Protein AF-A0A2G8KD54-F1 (afdb_monomer)

pLDDT: mean 79.29, std 15.18, range [43.94, 97.25]

Nearest PDB structures (foldseek):
  1puf-assembly1_A  TM=8.111E-01  e=2.990E-02  Mus musculus
  2da1-assembly1_A  TM=7.902E-01  e=7.780E-02  Homo sapiens
  5wc9-assembly2_E  TM=6.324E-01  e=2.990E-02  Homo sapiens
  6m3d-assembly1_C  TM=4.463E-01  e=1.003E-02  Drosophila melanogaster
  5wc9-assembly1_A  TM=4.933E-01  e=2.793E-02  Homo sapiens

Foldseek 3Di:
DDDDDDDDVVVVVVVVVVVVVVVCVVPPPDDDDPVRVVVVVVVVVVVCCVVVVPPDPDDPDDDDADPQLVVLLVVVVVVPVDDDPVRLVVSCVVRVHPSVVNDRDDD

Secondary structure (DSSP, 8-state):
--------HHHHHHHHHHHHHHHHTTSTT----HHHHHHHHHHHHHHHHHHH--SS-PPPPPPPPPHHHHHHHHHHHTT-SS--HHHHHHHHHHHT--GGG--PPP-

Solvent-accessible surface area (backbone atoms only — not comparable to full-atom values): 6847 Å² total; per-residue (Å²): 142,81,84,79,84,71,85,53,67,67,59,55,50,48,54,52,50,52,51,50,59,63,47,43,79,79,40,84,80,79,73,79,50,73,67,56,52,56,48,49,53,56,47,49,53,51,52,49,42,70,75,61,70,72,81,65,85,73,77,78,77,84,84,81,78,53,75,70,42,47,53,56,51,51,60,43,41,77,75,42,79,76,70,52,72,70,57,35,47,53,48,16,64,78,54,75,44,62,45,91,73,69,67,77,78,80,130

Radius of gyration: 27.65 Å; Cα contacts (8 Å, |Δi|>4): 31; chains: 1; bounding box: 62×51×53 Å

InterPro domains:
  IPR001356 Homeodomain [PF00046] (59-104)
  IPR001356 Home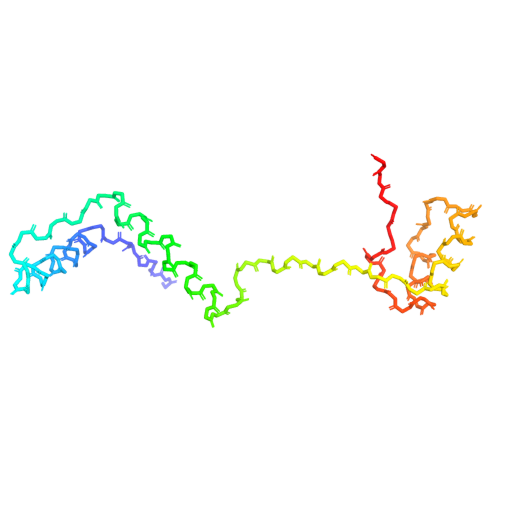odomain [PS50071] (56-104)
  IPR001356 Homeodomain [SM00389] (58-107)
  IPR001356 Homeodomain [cd00086] (59-104)
  IPR009057 Homedomain-like superfamily [SSF46689] (53-104)
  IPR052488 Diencephalon/mesencephalon homeobox [PTHR46639] (1-104)

Sequence (107 aa):
MHHLGGYNPAALSAVYSMHQSGLHHLHPGYRPSTHALSLAERLADIILEARYGAHRKQRRSRTAFTNHQLAALEKTFAKTHYPDVVMRERLAMCTNLPEARIQVSSP

Structure (mmCIF, N/CA/C/O backbone):
data_AF-A0A2G8KD54-F1
#
_entry.id   AF-A0A2G8KD54-F1
#
loop_
_atom_site.group_PDB
_atom_site.id
_atom_site.type_symbol
_atom_site.label_atom_id
_atom_site.label_alt_id
_atom_site.label_comp_id
_atom_site.label_asym_id
_atom_site.label_entity_id
_atom_site.label_seq_id
_atom_site.pdbx_PDB_ins_code
_atom_site.Cartn_x
_atom_site.Cartn_y
_atom_site.Cartn_z
_atom_site.occupancy
_atom_site.B_iso_or_equiv
_atom_site.auth_seq_id
_atom_site.auth_comp_id
_atom_site.auth_asym_id
_atom_site.auth_atom_id
_atom_site.pdbx_PDB_model_num
ATOM 1 N N . MET A 1 1 ? -24.101 -40.848 14.909 1.00 48.00 1 MET A N 1
ATOM 2 C CA . MET A 1 1 ? -23.324 -39.753 15.533 1.00 48.00 1 MET A CA 1
ATOM 3 C C . MET A 1 1 ? -23.088 -38.734 14.421 1.00 48.00 1 MET A C 1
ATOM 5 O O . MET A 1 1 ? -22.342 -39.064 13.521 1.00 48.00 1 MET A O 1
ATOM 9 N N . HIS A 1 2 ? -23.819 -37.631 14.238 1.00 43.94 2 HIS A N 1
ATOM 10 C CA . HIS A 1 2 ? -24.224 -36.565 15.158 1.00 43.94 2 HIS A CA 1
ATOM 11 C C . HIS A 1 2 ? -25.630 -36.035 14.802 1.00 43.94 2 HIS A C 1
ATOM 13 O O . HIS A 1 2 ? -25.933 -35.821 13.632 1.00 43.94 2 HIS A O 1
ATOM 19 N N . HIS A 1 3 ? -26.481 -35.820 15.807 1.00 45.59 3 HIS A N 1
ATOM 20 C CA . HIS A 1 3 ? -27.767 -35.132 15.664 1.00 45.59 3 HIS A CA 1
ATOM 21 C C . HIS A 1 3 ? -27.515 -33.620 15.727 1.00 45.59 3 HIS A C 1
ATOM 23 O O . HIS A 1 3 ? -27.074 -33.113 16.758 1.00 45.59 3 HIS A O 1
ATOM 29 N N . LEU A 1 4 ? -27.764 -32.904 14.630 1.00 51.84 4 LEU A N 1
ATOM 30 C CA . LEU A 1 4 ? -27.793 -31.444 14.631 1.00 51.84 4 LEU A CA 1
ATOM 31 C C . LEU A 1 4 ? -29.073 -31.011 15.349 1.00 51.84 4 LEU A C 1
ATOM 33 O O . LEU A 1 4 ? -30.174 -31.320 14.896 1.00 51.84 4 LEU A O 1
ATOM 37 N N . GLY A 1 5 ? -28.909 -30.357 16.500 1.00 49.56 5 GLY A N 1
ATOM 38 C CA . GLY A 1 5 ? -30.003 -29.840 17.315 1.00 49.56 5 GLY A CA 1
ATOM 39 C C . GLY A 1 5 ? -30.864 -28.882 16.501 1.00 49.56 5 GLY A C 1
ATOM 40 O O . GLY A 1 5 ? -30.467 -27.750 16.234 1.00 49.56 5 GLY A O 1
ATOM 41 N N . GLY A 1 6 ? -32.033 -29.365 16.084 1.00 57.00 6 GLY A N 1
ATOM 42 C CA . GLY A 1 6 ? -33.036 -28.565 15.404 1.00 57.00 6 GLY A CA 1
ATOM 43 C C . GLY A 1 6 ? -33.527 -27.461 16.330 1.00 57.00 6 GLY A C 1
ATOM 44 O O . GLY A 1 6 ? -33.954 -27.724 17.455 1.00 57.00 6 GLY A O 1
ATOM 45 N N . TYR A 1 7 ? -33.469 -26.222 15.850 1.00 59.56 7 TYR A N 1
ATOM 46 C CA . TYR A 1 7 ? -34.147 -25.101 16.484 1.00 59.56 7 TYR A CA 1
ATOM 47 C C . TYR A 1 7 ? -35.635 -25.445 16.593 1.00 59.56 7 TYR A C 1
ATOM 49 O O . TYR A 1 7 ? -36.319 -25.569 15.579 1.00 59.56 7 TYR A O 1
ATOM 57 N N . ASN A 1 8 ? -36.127 -25.638 17.816 1.00 69.81 8 ASN A N 1
ATOM 58 C CA . ASN A 1 8 ? -37.544 -25.851 18.067 1.00 69.81 8 ASN A CA 1
ATOM 59 C C . ASN A 1 8 ? -38.214 -24.472 18.224 1.00 69.81 8 ASN A C 1
ATOM 61 O O . ASN A 1 8 ? -38.028 -23.826 19.261 1.00 69.81 8 ASN A O 1
ATOM 65 N N . PRO A 1 9 ? -38.990 -23.992 17.236 1.00 59.53 9 PRO A N 1
ATOM 66 C CA . PRO A 1 9 ? -39.643 -22.685 17.315 1.00 59.53 9 PRO A CA 1
ATOM 67 C C . PRO A 1 9 ? -40.651 -22.606 18.470 1.00 59.53 9 PRO A C 1
ATOM 69 O O . PRO A 1 9 ? -40.874 -21.525 19.012 1.00 59.53 9 PRO A O 1
ATOM 72 N N . ALA A 1 10 ? -41.202 -23.742 18.916 1.00 66.12 10 ALA A N 1
ATOM 73 C CA . ALA A 1 10 ? -42.068 -23.791 20.090 1.00 66.12 10 ALA A CA 1
ATOM 74 C C . ALA A 1 10 ? -41.286 -23.535 21.388 1.00 66.12 10 ALA A C 1
ATOM 76 O O . ALA A 1 10 ? -41.798 -22.874 22.286 1.00 66.12 10 ALA A O 1
ATOM 77 N N . ALA A 1 11 ? -40.029 -23.985 21.472 1.00 67.12 11 ALA A N 1
ATOM 78 C CA . ALA A 1 11 ? -39.171 -23.703 22.622 1.00 67.12 11 ALA A CA 1
ATOM 79 C C . ALA A 1 11 ? -38.802 -22.213 22.692 1.00 67.12 11 ALA A C 1
ATOM 81 O O . ALA A 1 11 ? -38.865 -21.626 23.769 1.00 67.12 11 ALA A O 1
ATOM 82 N N . LEU A 1 12 ? -38.506 -21.584 21.545 1.00 64.69 12 LEU A N 1
ATOM 83 C CA . LEU A 1 12 ? -38.312 -20.131 21.446 1.00 64.69 12 LEU A CA 1
ATOM 84 C C . LEU A 1 12 ? -39.569 -19.345 21.843 1.00 64.69 12 LEU A C 1
ATOM 86 O O . LEU A 1 12 ? -39.488 -18.369 22.586 1.00 64.69 12 LEU A O 1
ATOM 90 N N . SER A 1 13 ? -40.738 -19.783 21.372 1.00 70.50 13 SER A N 1
ATOM 91 C CA . SER A 1 13 ? -42.016 -19.173 21.741 1.00 70.50 13 SER A CA 1
ATOM 92 C C . SER A 1 13 ? -42.289 -19.308 23.240 1.00 70.50 13 SER A C 1
ATOM 94 O O . SER A 1 13 ? -42.717 -18.342 23.866 1.00 70.50 13 SER A O 1
ATOM 96 N N . ALA A 1 14 ? -41.958 -20.455 23.840 1.00 72.69 14 ALA A N 1
ATOM 97 C CA . ALA A 1 14 ? -42.125 -20.692 25.268 1.00 72.69 14 ALA A CA 1
ATOM 98 C C . ALA A 1 14 ? -41.204 -19.806 26.121 1.00 72.69 14 ALA A C 1
ATOM 100 O O . ALA A 1 14 ? -41.679 -19.190 27.073 1.00 72.69 14 ALA A O 1
ATOM 101 N N . VAL A 1 15 ? -39.917 -19.668 25.769 1.00 72.06 15 VAL A N 1
ATOM 102 C CA . VAL A 1 15 ? -39.009 -18.752 26.491 1.00 72.06 15 VAL A CA 1
ATOM 103 C C . VAL A 1 15 ? -39.408 -17.290 26.297 1.00 72.06 15 VAL A C 1
ATOM 105 O O . VAL A 1 15 ? -39.328 -16.511 27.243 1.00 72.06 15 VAL A O 1
ATOM 108 N N . TYR A 1 16 ? -39.920 -16.923 25.120 1.00 72.50 16 TYR A N 1
ATOM 109 C CA . TYR A 1 16 ? -40.442 -15.585 24.852 1.00 72.50 16 TYR A CA 1
ATOM 110 C C . TYR A 1 16 ? -41.719 -15.296 25.658 1.00 72.50 16 TYR A C 1
ATOM 112 O O . TYR A 1 16 ? -41.870 -14.201 26.194 1.00 72.50 16 TYR A O 1
ATOM 120 N N . SER A 1 17 ? -42.622 -16.270 25.811 1.00 73.56 17 SER A N 1
ATOM 121 C CA . SER A 1 17 ? -43.809 -16.158 26.674 1.00 73.56 17 SER A CA 1
ATOM 122 C C . SER A 1 17 ? -43.456 -16.117 28.161 1.00 73.56 17 SER A C 1
ATOM 124 O O . SER A 1 17 ? -44.016 -15.298 28.887 1.00 73.56 17 SER A O 1
ATOM 126 N N . MET A 1 18 ? -42.498 -16.932 28.616 1.00 70.88 18 MET A N 1
ATOM 127 C CA . MET A 1 18 ? -42.014 -16.914 30.003 1.00 70.88 18 MET A CA 1
ATOM 128 C C . MET A 1 18 ? -41.328 -15.585 30.343 1.00 70.88 18 MET A C 1
ATOM 130 O O . MET A 1 18 ? -41.586 -14.999 31.396 1.00 70.88 18 MET A O 1
ATOM 134 N N . HIS A 1 19 ? -40.505 -15.066 29.429 1.00 68.06 19 HIS A N 1
ATOM 135 C CA . HIS A 1 19 ? -39.867 -13.762 29.584 1.00 68.06 19 HIS A CA 1
ATOM 136 C C . HIS A 1 19 ? -40.901 -12.626 29.619 1.00 68.06 19 HIS A C 1
ATOM 138 O O . HIS A 1 19 ? -40.820 -11.757 30.484 1.00 68.06 19 HIS A O 1
ATOM 144 N N . GLN A 1 20 ? -41.929 -12.676 28.760 1.00 60.53 20 GLN A N 1
ATOM 145 C CA . GLN A 1 20 ? -43.052 -11.734 28.806 1.00 60.53 20 GLN A CA 1
ATOM 146 C C . GLN A 1 20 ? -43.778 -11.776 30.159 1.00 60.53 20 GLN A C 1
ATOM 148 O O . GLN A 1 20 ? -43.973 -10.726 30.768 1.00 60.53 20 GLN A O 1
ATOM 153 N N . SER A 1 21 ? -44.112 -12.961 30.687 1.00 62.22 21 SER A N 1
ATOM 154 C CA . SER A 1 21 ? -44.740 -13.072 32.015 1.00 62.22 21 SER A CA 1
ATOM 155 C C . SER A 1 21 ? -43.857 -12.529 33.147 1.00 62.22 21 SER A C 1
ATOM 157 O O . SER A 1 21 ? -44.377 -11.949 34.099 1.00 62.22 21 SER A O 1
ATOM 159 N N . GLY A 1 22 ? -42.532 -12.644 33.003 1.00 66.38 22 GLY A N 1
ATOM 160 C CA . GLY A 1 22 ? -41.540 -12.109 33.936 1.00 66.38 22 GLY A CA 1
ATOM 161 C C . GLY A 1 22 ? -41.445 -10.575 33.955 1.00 66.38 22 GLY A C 1
ATOM 162 O O . GLY A 1 22 ? -41.107 -9.963 34.960 1.00 66.38 22 GLY A O 1
ATOM 163 N N . LEU A 1 23 ? -41.753 -9.899 32.848 1.00 59.16 23 LEU A N 1
ATOM 164 C CA . LEU A 1 23 ? -41.725 -8.429 32.818 1.00 59.16 23 LEU A CA 1
ATOM 165 C C . LEU A 1 23 ? -43.077 -7.808 33.187 1.00 59.16 23 LEU A C 1
ATOM 167 O O . LEU A 1 23 ? -43.122 -6.711 33.746 1.00 59.16 23 LEU A O 1
ATOM 171 N N . HIS A 1 24 ? -44.174 -8.539 32.967 1.00 57.34 24 HIS A N 1
ATOM 172 C CA . HIS A 1 24 ? -45.523 -8.123 33.360 1.00 57.34 24 HIS A CA 1
ATOM 173 C C . HIS A 1 24 ? -45.689 -7.933 34.876 1.00 57.34 24 HIS A C 1
ATOM 175 O O . HIS A 1 24 ? -46.450 -7.061 35.291 1.00 57.34 24 HIS A O 1
ATOM 181 N N . HIS A 1 25 ? -44.984 -8.709 35.708 1.00 63.72 25 HIS A N 1
ATOM 182 C CA . HIS A 1 25 ? -45.093 -8.597 37.167 1.00 63.72 25 HIS A CA 1
ATOM 183 C C . HIS A 1 25 ? -44.311 -7.414 37.764 1.00 63.72 25 HIS A C 1
ATOM 185 O O . HIS A 1 25 ? -44.556 -7.040 38.907 1.00 63.72 25 HIS A O 1
ATOM 191 N N . LEU A 1 26 ? -43.374 -6.822 37.013 1.00 61.12 26 LEU A N 1
ATOM 192 C CA . LEU A 1 26 ? -42.609 -5.638 37.431 1.00 61.12 26 LEU A CA 1
ATOM 193 C C . LEU A 1 26 ? -43.188 -4.335 36.858 1.00 61.12 26 LEU A C 1
ATOM 195 O O . LEU A 1 26 ? -43.050 -3.295 37.491 1.00 61.12 26 LEU A O 1
ATOM 199 N N . HIS A 1 27 ? -43.872 -4.387 35.708 1.00 61.31 27 HIS A N 1
ATOM 200 C CA . HIS A 1 27 ? -44.591 -3.250 35.127 1.00 61.31 27 HIS A CA 1
ATOM 201 C C . HIS A 1 27 ? -45.863 -3.715 34.385 1.00 61.31 27 HIS A C 1
ATOM 203 O O . HIS A 1 27 ? -45.775 -4.189 33.245 1.00 61.31 27 HIS A O 1
ATOM 209 N N . PRO A 1 28 ? -47.063 -3.561 34.980 1.00 53.03 28 PRO A N 1
ATOM 210 C CA . PRO A 1 28 ? -48.305 -3.942 34.322 1.00 53.03 28 PRO A CA 1
ATOM 211 C C . PRO A 1 28 ? -48.557 -3.031 33.110 1.00 53.03 28 PRO A C 1
ATOM 213 O O . PRO A 1 28 ? -48.780 -1.833 33.257 1.00 53.03 28 PRO A O 1
ATOM 216 N N . GLY A 1 29 ? -48.505 -3.601 31.901 1.00 63.94 29 GLY A N 1
ATOM 217 C CA . GLY A 1 29 ? -48.859 -2.917 30.648 1.00 63.94 29 GLY A CA 1
ATOM 218 C C . GLY A 1 29 ? -47.696 -2.535 29.729 1.00 63.94 29 GLY A C 1
ATOM 219 O O . GLY A 1 29 ? -47.933 -1.968 28.662 1.00 63.94 29 GLY A O 1
ATOM 220 N N . TYR A 1 30 ? -46.449 -2.864 30.075 1.00 65.00 30 TYR A N 1
ATOM 221 C CA . TYR A 1 30 ? -45.324 -2.600 29.179 1.00 65.00 30 TYR A CA 1
ATOM 222 C C . TYR A 1 30 ? -45.272 -3.622 28.028 1.00 65.00 30 TYR A C 1
ATOM 224 O O . TYR A 1 30 ? -44.714 -4.709 28.165 1.00 65.00 30 TYR A O 1
ATOM 232 N N . ARG A 1 31 ? -45.841 -3.265 26.867 1.00 68.88 31 ARG A N 1
ATOM 233 C CA . ARG A 1 31 ? -45.568 -3.933 25.581 1.00 68.88 31 ARG A CA 1
ATOM 234 C C . ARG A 1 31 ? -44.657 -3.046 24.734 1.00 68.88 31 ARG A C 1
ATOM 236 O O . ARG A 1 31 ? -45.138 -2.061 24.170 1.00 68.88 31 ARG A O 1
ATOM 243 N N . PRO A 1 32 ? -43.363 -3.371 24.610 1.00 69.19 32 PRO A N 1
ATOM 244 C CA . PRO A 1 32 ? -42.489 -2.633 23.716 1.00 69.19 32 PRO A CA 1
ATOM 245 C C . PRO A 1 32 ? -42.946 -2.827 22.265 1.00 69.19 32 PRO A C 1
ATOM 247 O O . PRO A 1 32 ? -43.296 -3.929 21.840 1.00 69.19 32 PRO A O 1
ATOM 250 N N . SER A 1 33 ? -42.956 -1.733 21.503 1.00 80.06 33 SER A N 1
ATOM 251 C CA . SER A 1 33 ? -43.218 -1.768 20.061 1.00 80.06 33 SER A CA 1
ATOM 252 C C . SER A 1 33 ? -42.182 -2.644 19.348 1.00 80.06 33 SER A C 1
ATOM 254 O O . SER A 1 33 ? -41.020 -2.700 19.754 1.00 80.06 33 SER A O 1
ATOM 256 N N . THR A 1 34 ? -42.570 -3.276 18.240 1.00 82.00 34 THR A N 1
ATOM 257 C CA . THR A 1 34 ? -41.661 -4.048 17.373 1.00 82.00 34 THR A CA 1
ATOM 258 C C . THR A 1 34 ? -40.458 -3.219 16.922 1.00 82.00 34 THR A C 1
ATOM 260 O O . THR A 1 34 ? -39.334 -3.713 16.888 1.00 82.00 34 THR A O 1
ATOM 263 N N . HIS A 1 35 ? -40.672 -1.927 16.666 1.00 84.94 35 HIS A N 1
ATOM 264 C CA . HIS A 1 35 ? -39.603 -0.986 16.344 1.00 84.94 35 HIS A CA 1
ATOM 265 C C . HIS A 1 35 ? -38.638 -0.779 17.523 1.00 84.94 35 HIS A C 1
ATOM 267 O O . HIS A 1 35 ? -37.432 -0.668 17.324 1.00 84.94 35 HIS A O 1
ATOM 273 N N . ALA A 1 36 ? -39.150 -0.740 18.759 1.00 82.94 36 ALA A N 1
ATOM 274 C CA . ALA A 1 36 ? -38.320 -0.589 19.954 1.00 82.94 36 ALA A CA 1
ATOM 275 C C . ALA A 1 36 ? -37.439 -1.826 20.189 1.00 82.94 36 ALA A C 1
ATOM 277 O O . ALA A 1 36 ? -36.275 -1.677 20.548 1.00 82.94 36 ALA A O 1
ATOM 278 N N . LEU A 1 37 ? -37.962 -3.027 19.917 1.00 82.88 37 LEU A N 1
ATOM 279 C CA . LEU A 1 37 ? -37.190 -4.272 19.982 1.00 82.88 37 LEU A CA 1
ATOM 280 C C . LEU A 1 37 ? -36.095 -4.319 18.906 1.00 82.88 37 LEU A C 1
ATOM 282 O O . LEU A 1 37 ? -34.940 -4.562 19.234 1.00 82.88 37 LEU A O 1
ATOM 286 N N . SER A 1 38 ? -36.422 -3.981 17.655 1.00 84.75 38 SER A N 1
ATOM 287 C CA . SER A 1 38 ? -35.434 -3.933 16.564 1.00 84.75 38 SER A CA 1
ATOM 288 C C . SER A 1 38 ? -34.329 -2.896 16.814 1.00 84.75 38 SER A C 1
ATOM 290 O O . SER A 1 38 ? -33.153 -3.134 16.533 1.00 84.75 38 SER A O 1
ATOM 292 N N . LEU A 1 39 ? -34.678 -1.741 17.391 1.00 90.06 39 LEU A N 1
ATOM 293 C CA . LEU A 1 39 ? -33.692 -0.744 17.800 1.00 90.06 39 LEU A CA 1
ATOM 294 C C . LEU A 1 39 ? -32.810 -1.262 18.944 1.00 90.06 39 LEU A C 1
ATOM 296 O O . LEU A 1 39 ? -31.602 -1.046 18.913 1.00 90.06 39 LEU A O 1
ATOM 300 N N . ALA A 1 40 ? -33.392 -1.949 19.930 1.00 88.00 40 ALA A N 1
ATOM 301 C CA . ALA A 1 40 ? -32.647 -2.534 21.041 1.00 88.00 40 ALA A CA 1
ATOM 302 C C . ALA A 1 40 ? -31.648 -3.600 20.566 1.00 88.00 40 ALA A C 1
ATOM 304 O O . ALA A 1 40 ? -30.507 -3.588 21.020 1.00 88.00 40 ALA A O 1
ATOM 305 N N . GLU A 1 41 ? -32.030 -4.450 19.608 1.00 85.06 41 GLU A N 1
ATOM 306 C CA . GLU A 1 41 ? -31.123 -5.404 18.951 1.00 85.06 41 GLU A CA 1
ATOM 307 C C . GLU A 1 41 ? -29.945 -4.676 18.290 1.00 85.06 41 GLU A C 1
ATOM 309 O O . GLU A 1 41 ? -28.783 -4.978 18.559 1.00 85.06 41 GLU A O 1
ATOM 314 N N . ARG A 1 42 ? -30.229 -3.626 17.511 1.00 88.38 42 ARG A N 1
ATOM 315 C CA . ARG A 1 42 ? -29.187 -2.850 16.826 1.00 88.38 42 ARG A CA 1
ATOM 316 C C . ARG A 1 42 ? -28.265 -2.098 17.791 1.00 88.38 42 ARG A C 1
ATOM 318 O O . ARG A 1 42 ? -27.082 -1.929 17.507 1.00 88.38 42 ARG A O 1
ATOM 325 N N . LEU A 1 43 ? -28.790 -1.623 18.920 1.00 89.75 43 LEU A N 1
ATOM 326 C CA . LEU A 1 43 ? -27.995 -0.983 19.971 1.00 89.75 43 LEU A CA 1
ATOM 327 C C . LEU A 1 43 ? -27.147 -1.999 20.740 1.00 89.75 43 LEU A C 1
ATOM 329 O O . LEU A 1 43 ? -26.011 -1.682 21.087 1.00 89.75 43 LEU A O 1
ATOM 333 N N . ALA A 1 44 ? -27.655 -3.210 20.975 1.00 85.75 44 ALA A N 1
ATOM 334 C CA . ALA A 1 44 ? -26.893 -4.288 21.592 1.00 85.75 44 ALA A CA 1
ATOM 335 C C . ALA A 1 44 ? -25.675 -4.663 20.737 1.00 85.75 44 ALA A C 1
ATOM 337 O O . ALA A 1 44 ? -24.577 -4.770 21.282 1.00 85.75 44 ALA A O 1
ATOM 338 N N . ASP A 1 45 ? -25.835 -4.741 19.413 1.00 82.00 45 ASP A N 1
ATOM 339 C CA . ASP A 1 45 ? -24.725 -4.958 18.479 1.00 82.00 45 ASP A CA 1
ATOM 340 C C . ASP A 1 45 ? -23.666 -3.854 18.584 1.00 82.00 45 ASP A C 1
ATOM 342 O O . ASP A 1 45 ? -22.476 -4.144 18.674 1.00 82.00 45 ASP A O 1
ATOM 346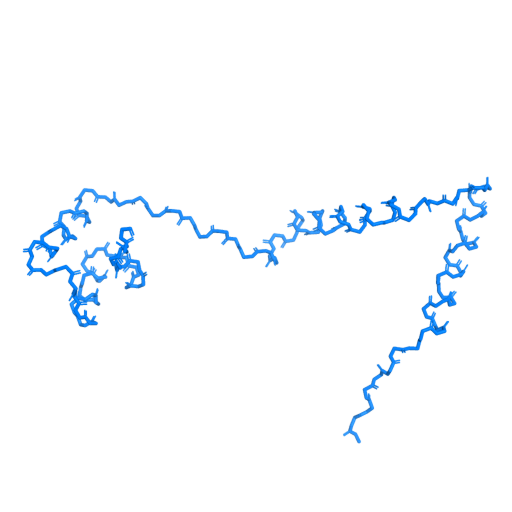 N N . ILE A 1 46 ? -24.087 -2.584 18.638 1.00 84.94 46 ILE A N 1
ATOM 347 C CA . ILE A 1 46 ? -23.180 -1.431 18.772 1.00 84.94 46 ILE A CA 1
ATOM 348 C C . ILE A 1 46 ? -22.443 -1.456 20.119 1.00 84.94 46 ILE A C 1
ATOM 350 O O . ILE A 1 46 ? -21.244 -1.190 20.174 1.00 84.94 46 ILE A O 1
ATOM 354 N N . ILE A 1 47 ? -23.137 -1.771 21.217 1.00 85.62 47 ILE A N 1
ATOM 355 C CA . ILE A 1 47 ? -22.552 -1.836 22.566 1.00 85.62 47 ILE A CA 1
ATOM 356 C C . ILE A 1 47 ? -21.571 -3.004 22.670 1.00 85.62 47 ILE A C 1
ATOM 358 O O . ILE A 1 47 ? -20.497 -2.859 23.260 1.00 85.62 47 ILE A O 1
ATOM 362 N N . LEU A 1 48 ? -21.919 -4.155 22.094 1.00 81.50 48 LEU A N 1
ATOM 363 C CA . LEU A 1 48 ? -21.051 -5.322 22.052 1.00 81.50 48 LEU A CA 1
ATOM 364 C C . LEU A 1 48 ? -19.828 -5.051 21.168 1.00 81.50 48 LEU A C 1
ATOM 366 O O . LEU A 1 48 ? -18.711 -5.371 21.561 1.00 81.50 48 LEU A O 1
ATOM 370 N N . GLU A 1 49 ? -20.007 -4.380 20.031 1.00 76.31 49 GLU A N 1
ATOM 371 C CA . GLU A 1 49 ? -18.912 -3.925 19.176 1.00 76.31 49 GLU A CA 1
ATOM 372 C C . GLU A 1 49 ? -17.994 -2.936 19.908 1.00 76.31 49 GLU A C 1
ATOM 374 O O . GLU A 1 49 ? -16.775 -3.075 19.853 1.00 76.31 49 GLU A O 1
ATOM 379 N N . ALA A 1 50 ? -18.553 -1.981 20.653 1.00 78.62 50 ALA A N 1
ATOM 380 C CA . ALA A 1 50 ? -17.779 -1.016 21.427 1.00 78.62 50 ALA A CA 1
ATOM 381 C C . ALA A 1 50 ? -17.015 -1.663 22.597 1.00 78.62 50 ALA A C 1
ATOM 383 O O . ALA A 1 50 ? -15.904 -1.239 22.909 1.00 78.62 50 ALA A O 1
ATOM 384 N N . ARG A 1 51 ? -17.590 -2.689 23.244 1.00 78.44 51 ARG A N 1
ATOM 385 C CA . ARG A 1 51 ? -16.957 -3.404 24.368 1.00 78.44 51 ARG A CA 1
ATOM 386 C C . ARG A 1 51 ? -15.940 -4.451 23.936 1.00 78.44 51 ARG A C 1
ATOM 388 O O . ARG A 1 51 ? -14.959 -4.652 24.644 1.00 78.44 51 ARG A O 1
ATOM 395 N N . TYR A 1 52 ? -16.186 -5.132 22.821 1.00 73.75 52 TYR A N 1
ATOM 396 C CA . TYR A 1 52 ? -15.397 -6.291 22.405 1.00 73.75 52 TYR A CA 1
ATOM 397 C C . TYR A 1 52 ? -14.616 -6.075 21.108 1.00 73.75 52 TYR A C 1
ATOM 399 O O . TYR A 1 52 ? -13.852 -6.955 20.736 1.00 73.75 52 TYR A O 1
ATOM 407 N N . GLY A 1 53 ? -14.757 -4.927 20.434 1.00 62.09 53 GLY A N 1
ATOM 408 C CA . GLY A 1 53 ? -13.834 -4.374 19.431 1.00 62.09 53 GLY A CA 1
ATOM 409 C C . GLY A 1 53 ? -13.487 -5.227 18.201 1.00 62.09 53 GLY A C 1
ATOM 410 O O . GLY A 1 53 ? -12.721 -4.768 17.359 1.00 62.09 53 GLY A O 1
ATOM 411 N N . ALA A 1 54 ? -14.004 -6.450 18.069 1.00 58.91 54 ALA A N 1
ATOM 412 C CA . ALA A 1 54 ? -13.339 -7.476 17.262 1.00 58.91 54 ALA A CA 1
ATOM 413 C C . ALA A 1 54 ? -14.117 -7.970 16.033 1.00 58.91 54 ALA A C 1
ATOM 415 O O . ALA A 1 54 ? -13.572 -8.770 15.271 1.00 58.91 54 ALA A O 1
ATOM 416 N N . HIS A 1 55 ? -15.360 -7.530 15.793 1.00 59.31 55 HIS A N 1
ATOM 417 C CA . HIS A 1 55 ? -16.216 -8.202 14.795 1.00 59.31 55 HIS A CA 1
ATOM 418 C C . HIS A 1 55 ? -16.717 -7.363 13.619 1.00 59.31 55 HIS A C 1
ATOM 420 O O . HIS A 1 55 ? -17.277 -7.928 12.679 1.00 59.31 55 HIS A O 1
ATOM 426 N N . ARG A 1 56 ? -16.414 -6.063 13.548 1.00 60.06 56 ARG A N 1
ATOM 427 C CA . ARG A 1 56 ? -16.432 -5.352 12.260 1.00 60.06 56 ARG A CA 1
ATOM 428 C C . ARG A 1 56 ? -15.003 -5.221 11.783 1.00 60.06 56 ARG A C 1
ATOM 430 O O . ARG A 1 56 ? -14.151 -4.769 12.538 1.00 60.06 56 ARG A O 1
ATOM 437 N N . LYS A 1 57 ? -14.733 -5.650 10.540 1.00 63.56 57 LYS A N 1
ATOM 438 C CA . LYS A 1 57 ? -13.425 -5.496 9.879 1.00 63.56 57 LYS A CA 1
ATOM 439 C C . L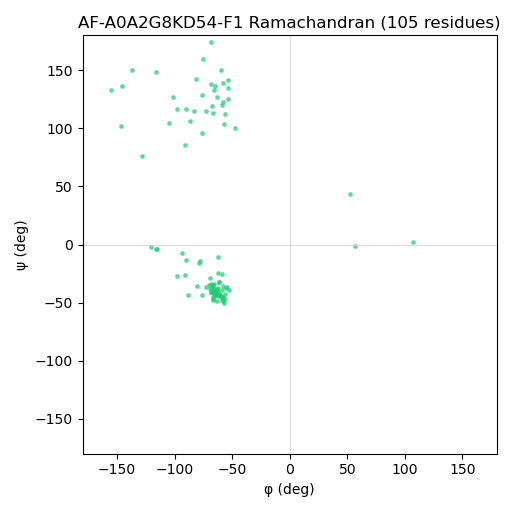YS A 1 57 ? -12.962 -4.058 10.077 1.00 63.56 57 LYS A C 1
ATOM 441 O O . LYS A 1 57 ? -13.439 -3.157 9.386 1.00 63.56 57 LYS A O 1
ATOM 446 N N . GLN A 1 58 ? -12.063 -3.857 11.037 1.00 67.88 58 GLN A N 1
ATOM 447 C CA . GLN A 1 58 ? -11.536 -2.546 11.345 1.00 67.88 58 GLN A CA 1
ATOM 448 C C . GLN A 1 58 ? -10.915 -2.020 10.059 1.00 67.88 58 GLN A C 1
ATOM 450 O O . GLN A 1 58 ? -10.117 -2.696 9.397 1.00 67.88 58 GLN A O 1
ATOM 455 N N . ARG A 1 59 ? -11.395 -0.858 9.622 1.00 75.00 59 ARG A N 1
ATOM 456 C CA . ARG A 1 59 ? -10.988 -0.283 8.347 1.00 75.00 59 ARG A CA 1
ATOM 457 C C . ARG A 1 59 ? -9.473 -0.092 8.413 1.00 75.00 59 ARG A C 1
ATOM 459 O O . ARG A 1 59 ? -8.990 0.595 9.306 1.00 75.00 59 ARG A O 1
ATOM 466 N N . ARG A 1 60 ? -8.721 -0.741 7.513 1.00 74.38 60 ARG A N 1
ATOM 467 C CA . ARG A 1 60 ? -7.252 -0.650 7.509 1.00 74.38 60 ARG A CA 1
ATOM 468 C C . ARG A 1 60 ? -6.847 0.821 7.466 1.00 74.38 60 ARG A C 1
ATOM 470 O O . ARG A 1 60 ? -7.275 1.540 6.560 1.00 74.38 60 ARG A O 1
ATOM 477 N N . SER A 1 61 ? -6.020 1.245 8.418 1.00 78.88 61 SER A N 1
ATOM 478 C CA . SER A 1 61 ? -5.490 2.606 8.454 1.00 78.88 61 SER A CA 1
ATOM 479 C C . SER A 1 61 ? -4.831 2.959 7.117 1.00 78.88 61 SER A C 1
ATOM 481 O O . SER A 1 61 ? -4.198 2.111 6.463 1.00 78.88 61 SER A O 1
ATOM 483 N N . ARG A 1 62 ? -5.023 4.212 6.689 1.00 84.31 62 ARG A N 1
ATOM 484 C CA . ARG A 1 62 ? -4.352 4.760 5.505 1.00 84.31 62 ARG A CA 1
ATOM 485 C C . ARG A 1 62 ? -2.856 4.823 5.802 1.00 84.31 62 ARG A C 1
ATOM 487 O O . ARG A 1 62 ? -2.464 5.278 6.871 1.00 84.31 62 ARG A O 1
ATOM 494 N N . THR A 1 63 ? -2.039 4.347 4.873 1.00 84.69 63 THR A N 1
ATOM 495 C CA . THR A 1 63 ? -0.585 4.465 4.981 1.00 84.69 63 THR A CA 1
ATOM 496 C C . THR A 1 63 ? -0.187 5.902 4.650 1.00 84.69 63 THR A C 1
ATOM 498 O O . THR A 1 63 ? -0.608 6.418 3.617 1.00 84.69 63 THR A O 1
ATOM 501 N N . ALA A 1 64 ? 0.604 6.535 5.514 1.00 90.44 64 ALA A N 1
ATOM 502 C CA . ALA A 1 64 ? 1.315 7.769 5.197 1.00 90.44 64 ALA A CA 1
ATOM 503 C C . ALA A 1 64 ? 2.747 7.395 4.804 1.00 90.44 64 ALA A C 1
ATOM 505 O O . ALA A 1 64 ? 3.466 6.798 5.605 1.00 90.44 64 ALA A O 1
ATOM 506 N N . PHE A 1 65 ? 3.130 7.678 3.561 1.00 92.25 65 PHE A N 1
ATOM 507 C CA . PHE A 1 65 ? 4.463 7.357 3.059 1.00 92.25 65 PHE A CA 1
ATOM 508 C C . PHE A 1 65 ? 5.473 8.413 3.501 1.00 92.25 65 PHE A C 1
ATOM 510 O O . PHE A 1 65 ? 5.170 9.605 3.526 1.00 92.25 65 PHE A O 1
ATOM 517 N N . THR A 1 66 ? 6.688 7.982 3.824 1.00 96.31 66 THR A N 1
ATOM 518 C CA . THR A 1 66 ? 7.814 8.900 4.021 1.00 96.31 66 THR A CA 1
ATOM 519 C C . THR A 1 66 ? 8.334 9.402 2.672 1.00 96.31 66 THR A C 1
ATOM 521 O O . THR A 1 66 ? 8.157 8.743 1.645 1.00 96.31 66 THR A O 1
ATOM 524 N N . ASN A 1 67 ? 9.055 10.529 2.665 1.00 96.62 67 ASN A N 1
ATOM 525 C CA . ASN A 1 67 ? 9.677 11.061 1.443 1.00 96.62 67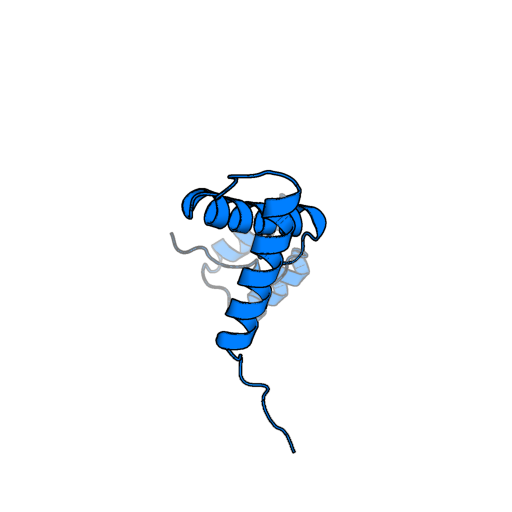 ASN A CA 1
ATOM 526 C C . ASN A 1 67 ? 10.592 10.035 0.751 1.00 96.62 67 ASN A C 1
ATOM 528 O O . ASN A 1 67 ? 10.608 9.939 -0.472 1.00 96.62 67 ASN A O 1
ATOM 532 N N . HIS A 1 68 ? 11.325 9.230 1.528 1.00 96.12 68 HIS A N 1
ATOM 533 C CA . HIS A 1 68 ? 12.184 8.178 0.985 1.00 96.12 68 HIS A CA 1
ATOM 534 C C . HIS A 1 68 ? 11.381 7.088 0.257 1.00 96.12 68 HIS A C 1
ATOM 536 O O . HIS A 1 68 ? 11.757 6.664 -0.836 1.00 96.12 68 HIS A O 1
ATOM 542 N N . GLN A 1 69 ? 10.257 6.658 0.841 1.00 96.56 69 GLN A N 1
ATOM 543 C CA . GLN A 1 69 ? 9.378 5.659 0.231 1.00 96.56 69 GLN A CA 1
ATOM 544 C C . GLN A 1 69 ? 8.747 6.192 -1.059 1.00 96.56 69 GLN A C 1
ATOM 546 O O . GLN A 1 69 ? 8.750 5.484 -2.064 1.00 96.56 69 GLN A O 1
ATOM 551 N N . LEU A 1 70 ? 8.269 7.441 -1.053 1.00 95.94 70 LEU A N 1
ATOM 552 C CA . LEU A 1 70 ? 7.725 8.103 -2.242 1.00 95.94 70 LEU A CA 1
ATOM 553 C C . LEU A 1 70 ? 8.748 8.140 -3.381 1.00 95.94 70 LEU A C 1
ATOM 555 O O . LEU A 1 70 ? 8.457 7.644 -4.464 1.00 95.94 70 LEU A O 1
ATOM 559 N N . ALA A 1 71 ? 9.974 8.595 -3.115 1.00 96.50 71 ALA A N 1
ATOM 560 C CA . ALA A 1 71 ? 11.025 8.664 -4.130 1.00 96.50 71 ALA A CA 1
ATOM 561 C C . ALA A 1 71 ? 11.345 7.292 -4.758 1.00 96.50 71 ALA A C 1
ATOM 563 O O . ALA A 1 71 ? 11.560 7.184 -5.967 1.00 96.50 71 ALA A O 1
ATOM 564 N N . ALA A 1 72 ? 11.365 6.219 -3.958 1.00 95.44 72 ALA A N 1
ATOM 565 C CA . ALA A 1 72 ? 11.588 4.862 -4.460 1.00 95.44 72 ALA A CA 1
ATOM 566 C C . ALA A 1 72 ? 10.427 4.359 -5.340 1.00 95.44 72 ALA A C 1
ATOM 568 O O . ALA A 1 72 ? 10.660 3.734 -6.384 1.00 95.44 72 ALA A O 1
ATOM 569 N N . LEU A 1 73 ? 9.186 4.648 -4.933 1.00 95.00 73 LEU A N 1
ATOM 570 C CA . LEU A 1 73 ? 7.978 4.302 -5.682 1.00 95.00 73 LEU A CA 1
ATOM 571 C C . LEU A 1 73 ? 7.908 5.081 -7.003 1.00 95.00 73 LEU A C 1
ATOM 573 O O . LEU A 1 73 ? 7.743 4.470 -8.055 1.00 95.00 73 LEU A O 1
ATOM 577 N N . GLU A 1 74 ? 8.133 6.393 -6.975 1.00 95.69 74 GLU A N 1
ATOM 578 C CA . GLU A 1 74 ? 8.153 7.273 -8.152 1.00 95.69 74 GLU A CA 1
ATOM 579 C C . GLU A 1 74 ? 9.249 6.878 -9.148 1.00 95.69 74 GLU A C 1
ATOM 581 O O . GLU A 1 74 ? 8.990 6.765 -10.346 1.00 95.69 74 GLU A O 1
ATOM 586 N N . LYS A 1 75 ? 10.463 6.572 -8.666 1.00 95.50 75 LYS A N 1
ATOM 587 C CA . LYS A 1 75 ? 11.565 6.082 -9.512 1.00 95.50 75 LYS A CA 1
ATOM 588 C C . LYS A 1 75 ? 11.197 4.798 -10.251 1.00 95.50 75 LYS A C 1
ATOM 590 O O . LYS A 1 75 ? 11.657 4.575 -11.370 1.00 95.50 75 LYS A O 1
ATOM 595 N N . THR A 1 76 ? 10.422 3.927 -9.613 1.00 94.56 76 THR A N 1
ATOM 596 C CA . THR A 1 76 ? 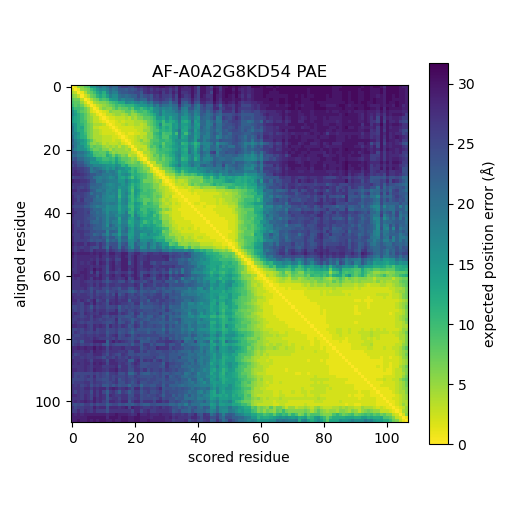9.956 2.691 -10.246 1.00 94.56 76 THR A CA 1
ATOM 597 C C . THR A 1 76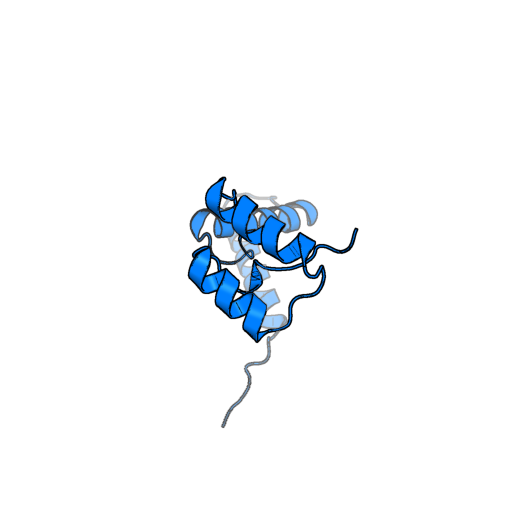 ? 8.826 2.969 -11.219 1.00 94.56 76 THR A C 1
ATOM 599 O O . THR A 1 76 ? 8.876 2.471 -12.340 1.00 94.56 76 THR A O 1
ATOM 602 N N . PHE A 1 77 ? 7.876 3.817 -10.834 1.00 93.88 77 PHE A N 1
ATOM 603 C CA . PHE A 1 77 ? 6.770 4.231 -11.686 1.00 93.88 77 PHE A CA 1
ATOM 604 C C . PHE A 1 77 ? 7.270 4.849 -12.998 1.00 93.88 77 PHE A C 1
ATOM 606 O O . PHE A 1 77 ? 6.818 4.460 -14.067 1.00 93.88 77 PHE A O 1
ATOM 613 N N . ALA A 1 78 ? 8.304 5.694 -12.943 1.00 95.94 78 ALA A N 1
ATOM 614 C CA . ALA A 1 78 ? 8.939 6.268 -14.131 1.00 95.94 78 ALA A CA 1
ATOM 615 C C . ALA A 1 78 ? 9.518 5.220 -15.105 1.00 95.94 78 ALA A C 1
ATOM 617 O O . ALA A 1 78 ? 9.668 5.502 -16.291 1.00 95.94 78 ALA A O 1
ATOM 618 N N . LYS A 1 79 ? 9.865 4.018 -14.621 1.00 94.88 79 LYS A N 1
ATOM 619 C CA . LYS A 1 79 ? 10.341 2.904 -15.459 1.00 94.88 79 LYS A CA 1
ATOM 620 C C . LYS A 1 79 ? 9.194 2.046 -15.975 1.00 94.88 79 LYS A C 1
ATOM 622 O O . LYS A 1 79 ? 9.222 1.605 -17.117 1.00 94.88 79 LYS A O 1
ATOM 627 N N . THR A 1 80 ? 8.234 1.742 -15.108 1.00 93.75 80 THR A N 1
ATOM 628 C CA . THR A 1 80 ? 7.054 0.950 -15.441 1.00 93.75 80 THR A CA 1
ATOM 629 C C . THR A 1 80 ? 5.917 1.274 -14.487 1.00 93.75 80 THR A C 1
ATOM 631 O O . THR A 1 80 ? 6.077 1.267 -13.266 1.00 93.75 80 THR A O 1
ATOM 634 N N . HIS A 1 81 ? 4.734 1.488 -15.054 1.00 93.50 81 HIS A N 1
ATOM 635 C CA . HIS A 1 81 ? 3.507 1.627 -14.280 1.00 93.50 81 HIS A CA 1
ATOM 636 C C . HIS A 1 81 ? 2.963 0.275 -13.807 1.00 93.50 81 HIS A C 1
ATOM 638 O O . HIS A 1 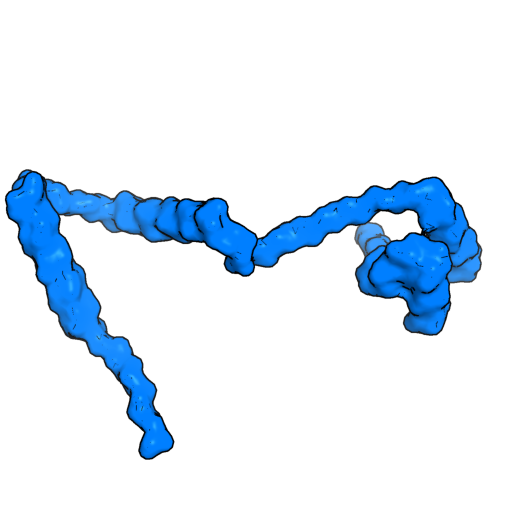81 ? 2.116 0.247 -12.929 1.00 93.50 81 HIS A O 1
ATOM 644 N N . TYR A 1 82 ? 3.435 -0.849 -14.350 1.00 94.25 82 TYR A N 1
ATOM 645 C CA . TYR A 1 82 ? 2.935 -2.183 -14.008 1.00 94.25 82 TYR A CA 1
ATOM 646 C C . TYR A 1 82 ? 4.103 -3.107 -13.643 1.00 94.25 82 TYR A C 1
ATOM 648 O O . TYR A 1 82 ? 4.534 -3.916 -14.466 1.00 94.25 82 TYR A O 1
ATOM 656 N N . PRO A 1 83 ? 4.671 -2.965 -12.431 1.00 93.19 83 PRO A N 1
ATOM 657 C CA . PRO A 1 83 ? 5.746 -3.835 -11.970 1.00 93.19 83 PRO A CA 1
ATOM 658 C C . PRO A 1 83 ? 5.246 -5.269 -11.735 1.00 93.19 83 PRO A C 1
ATOM 660 O O . PRO A 1 83 ? 4.171 -5.488 -11.160 1.00 93.19 83 PRO A O 1
ATOM 663 N N . ASP A 1 84 ? 6.052 -6.247 -12.148 1.00 95.06 84 ASP A N 1
ATOM 664 C CA . ASP A 1 84 ? 5.804 -7.665 -11.881 1.00 95.06 84 ASP A CA 1
ATOM 665 C C . ASP A 1 84 ? 5.959 -8.018 -10.387 1.00 95.06 84 ASP A C 1
ATOM 667 O O . ASP A 1 84 ? 6.341 -7.184 -9.563 1.00 95.06 84 ASP A O 1
ATOM 671 N N . VAL A 1 85 ? 5.634 -9.265 -10.029 1.00 95.00 85 VAL A N 1
ATOM 672 C CA . VAL A 1 85 ? 5.677 -9.748 -8.636 1.00 95.00 85 VAL A CA 1
ATOM 673 C C . VAL A 1 85 ? 7.064 -9.555 -8.018 1.00 95.00 85 VAL A C 1
ATOM 675 O O . VAL A 1 85 ? 7.171 -8.997 -6.930 1.00 95.00 85 VAL A O 1
ATOM 678 N N . VAL A 1 86 ? 8.128 -9.928 -8.731 1.00 96.44 86 VAL A N 1
ATOM 679 C CA . VAL A 1 86 ? 9.507 -9.868 -8.219 1.00 96.44 86 VAL A CA 1
ATOM 680 C C . VAL A 1 86 ? 9.931 -8.421 -7.962 1.00 96.44 86 VAL A C 1
ATOM 682 O O . VAL A 1 86 ? 10.584 -8.107 -6.965 1.00 96.44 86 VAL A O 1
ATOM 685 N N . MET A 1 87 ? 9.554 -7.507 -8.851 1.00 95.31 87 MET A N 1
ATOM 686 C CA . MET A 1 87 ? 9.862 -6.090 -8.722 1.00 95.31 87 MET A CA 1
ATOM 687 C C . MET A 1 87 ? 9.096 -5.447 -7.562 1.00 95.31 87 MET A C 1
ATOM 689 O O . MET A 1 87 ? 9.672 -4.641 -6.826 1.00 95.31 87 MET A O 1
ATOM 693 N N . ARG A 1 88 ? 7.832 -5.835 -7.346 1.00 96.81 88 ARG A N 1
ATOM 694 C CA . ARG A 1 88 ? 7.049 -5.384 -6.185 1.00 96.81 88 ARG A CA 1
ATOM 695 C C . ARG A 1 88 ? 7.594 -5.933 -4.871 1.00 96.81 88 ARG A C 1
ATOM 697 O O . ARG A 1 88 ? 7.712 -5.168 -3.919 1.00 96.81 88 ARG A O 1
ATOM 704 N N . GLU A 1 89 ? 8.008 -7.196 -4.820 1.00 97.25 89 GLU A N 1
ATOM 705 C CA . GLU A 1 89 ? 8.660 -7.782 -3.640 1.00 97.25 89 GLU A CA 1
ATOM 706 C C . GLU A 1 89 ? 9.957 -7.045 -3.280 1.00 97.25 89 GLU A C 1
ATOM 708 O O . GLU A 1 89 ? 10.170 -6.675 -2.125 1.00 97.25 89 GLU A O 1
ATOM 713 N N . ARG A 1 90 ? 10.803 -6.731 -4.269 1.00 96.12 90 ARG A N 1
ATOM 714 C CA . ARG A 1 90 ? 12.019 -5.932 -4.039 1.00 96.12 90 ARG A CA 1
ATOM 715 C C . ARG A 1 90 ? 11.700 -4.544 -3.493 1.00 96.12 90 ARG A C 1
ATOM 717 O O . ARG A 1 90 ? 12.353 -4.082 -2.560 1.00 96.12 90 ARG A O 1
ATOM 724 N N . LEU A 1 91 ? 10.687 -3.881 -4.048 1.00 95.88 91 LEU A N 1
ATOM 725 C CA . LEU A 1 91 ? 10.243 -2.588 -3.538 1.00 95.88 91 LEU A CA 1
ATOM 726 C C . LEU A 1 91 ? 9.690 -2.679 -2.116 1.00 95.88 91 LEU A C 1
ATOM 728 O O . LEU A 1 91 ? 9.963 -1.786 -1.316 1.00 95.88 91 LEU A O 1
ATOM 732 N N . ALA A 1 92 ? 8.961 -3.745 -1.786 1.00 96.50 92 ALA A N 1
ATOM 733 C CA . ALA A 1 92 ? 8.434 -3.994 -0.446 1.00 96.50 92 ALA A CA 1
ATOM 734 C C . ALA A 1 92 ? 9.572 -4.051 0.578 1.00 96.50 92 ALA A C 1
ATOM 736 O O . ALA A 1 92 ? 9.519 -3.372 1.604 1.00 96.50 92 ALA A O 1
ATOM 737 N N . MET A 1 93 ? 10.647 -4.770 0.241 1.00 96.44 93 MET A N 1
ATOM 738 C CA . MET A 1 93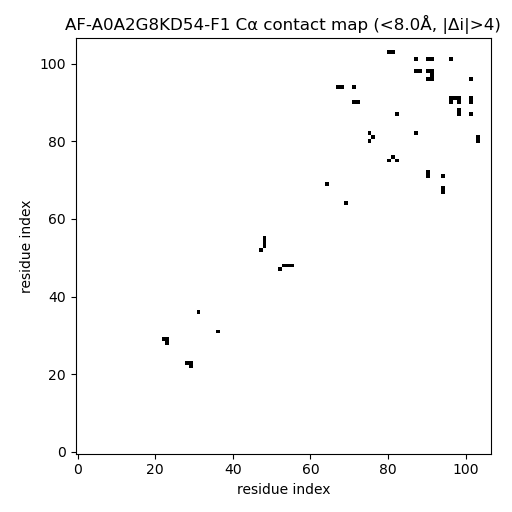 ? 11.850 -4.855 1.068 1.00 96.44 93 MET A CA 1
ATOM 739 C C . MET A 1 93 ? 12.535 -3.493 1.235 1.00 96.44 93 MET A C 1
ATOM 741 O O . MET A 1 93 ? 12.834 -3.096 2.357 1.00 96.44 93 MET A O 1
ATOM 745 N N . CYS A 1 94 ? 12.758 -2.750 0.145 1.00 95.50 94 CYS A N 1
ATOM 746 C CA . CYS A 1 94 ? 13.448 -1.457 0.209 1.00 95.50 94 CYS A CA 1
ATOM 747 C C . CYS A 1 94 ? 12.638 -0.372 0.935 1.00 95.50 94 CYS A C 1
ATOM 749 O O . CYS A 1 94 ? 13.214 0.496 1.583 1.00 95.50 94 CYS A O 1
ATOM 751 N N . THR A 1 95 ? 11.309 -0.397 0.814 1.00 94.88 95 THR A N 1
ATOM 752 C CA . THR A 1 95 ? 10.418 0.613 1.408 1.00 94.88 95 THR A CA 1
ATOM 753 C C . THR A 1 95 ? 9.882 0.216 2.781 1.00 94.88 95 THR A C 1
ATOM 755 O O . THR A 1 95 ? 9.265 1.050 3.442 1.00 94.88 95 THR A O 1
ATOM 758 N N . ASN A 1 96 ? 10.122 -1.019 3.233 1.00 95.31 96 ASN A N 1
ATOM 759 C CA . ASN A 1 96 ? 9.532 -1.603 4.439 1.00 95.31 96 ASN A CA 1
ATOM 760 C C . ASN A 1 96 ? 7.993 -1.486 4.461 1.00 95.31 96 ASN A C 1
ATOM 762 O O . ASN A 1 96 ? 7.377 -1.111 5.461 1.00 95.31 96 ASN A O 1
ATOM 766 N N . LEU A 1 97 ? 7.372 -1.765 3.316 1.00 93.44 97 LEU A N 1
ATOM 767 C CA . LEU A 1 97 ? 5.923 -1.809 3.142 1.00 93.44 97 LEU A CA 1
ATOM 768 C C . LEU A 1 97 ? 5.507 -3.238 2.781 1.00 93.44 97 LEU A C 1
ATOM 770 O O . LEU A 1 97 ? 6.258 -3.922 2.092 1.00 93.44 97 LEU A O 1
ATOM 774 N N . PRO A 1 98 ? 4.307 -3.702 3.170 1.00 92.31 98 PRO A N 1
ATOM 775 C CA . PRO A 1 98 ? 3.778 -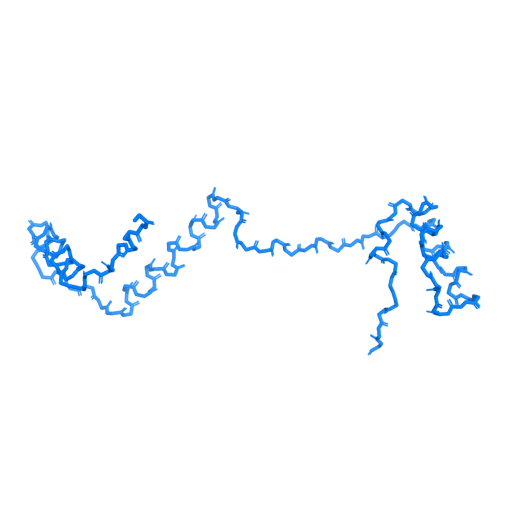4.955 2.642 1.00 92.31 98 PRO A CA 1
ATOM 776 C C . PRO A 1 98 ? 3.682 -4.891 1.113 1.00 92.31 98 PRO A C 1
ATOM 778 O O . PRO A 1 98 ? 3.216 -3.881 0.588 1.00 92.31 98 PRO A O 1
ATOM 781 N N . GLU A 1 99 ? 4.033 -5.969 0.407 1.00 94.25 99 GLU A N 1
ATOM 782 C CA . GLU A 1 99 ? 3.919 -6.037 -1.063 1.00 94.25 99 GLU A CA 1
ATOM 783 C C . GLU A 1 99 ? 2.504 -5.677 -1.535 1.00 94.25 99 GLU A C 1
ATOM 785 O O . GLU A 1 99 ? 2.349 -4.866 -2.441 1.00 94.25 99 GLU A O 1
ATOM 790 N N . ALA A 1 100 ? 1.475 -6.121 -0.805 1.00 90.06 100 ALA A N 1
ATOM 791 C CA . ALA A 1 100 ? 0.075 -5.799 -1.080 1.00 90.06 100 ALA A CA 1
ATOM 792 C C . ALA A 1 100 ? -0.273 -4.295 -0.989 1.00 90.06 100 ALA A C 1
ATOM 794 O O . ALA A 1 100 ? -1.385 -3.893 -1.330 1.00 90.06 100 ALA A O 1
ATOM 795 N N . ARG A 1 101 ? 0.625 -3.450 -0.463 1.00 90.94 101 ARG A N 1
ATOM 796 C CA . ARG A 1 101 ? 0.487 -1.983 -0.482 1.00 90.94 101 ARG A CA 1
ATOM 797 C C . ARG A 1 101 ? 1.111 -1.351 -1.728 1.00 90.94 101 ARG A C 1
ATOM 799 O O . ARG A 1 101 ? 0.822 -0.187 -1.990 1.00 90.94 101 ARG A O 1
ATOM 806 N N . ILE A 1 102 ? 1.918 -2.088 -2.487 1.00 91.88 102 ILE A N 1
ATOM 807 C CA . ILE A 1 102 ? 2.532 -1.654 -3.743 1.00 91.88 102 ILE A CA 1
ATOM 808 C C . ILE A 1 102 ? 1.578 -2.040 -4.864 1.00 91.88 102 ILE A C 1
ATOM 810 O O . ILE A 1 102 ? 1.657 -3.109 -5.454 1.00 91.88 102 ILE A O 1
ATOM 814 N N . GLN A 1 103 ? 0.623 -1.163 -5.127 1.00 88.69 103 GLN A N 1
ATOM 815 C CA . GLN A 1 103 ? -0.393 -1.368 -6.148 1.00 88.69 103 GLN A CA 1
ATOM 816 C C . GLN A 1 103 ? -0.593 -0.076 -6.923 1.00 88.69 103 GLN A C 1
ATOM 818 O O . GLN A 1 103 ? -0.451 1.018 -6.374 1.00 88.69 103 GLN A O 1
ATOM 823 N N . VAL A 1 104 ? -0.974 -0.210 -8.185 1.00 82.88 104 VAL A N 1
ATOM 824 C CA . VAL A 1 104 ? -1.417 0.929 -8.983 1.00 82.88 104 VAL A CA 1
ATOM 825 C C . VAL A 1 104 ? -2.915 1.055 -8.785 1.00 82.88 104 VAL A C 1
ATOM 827 O O . VAL A 1 104 ? -3.664 0.134 -9.105 1.00 82.88 104 VAL A O 1
ATOM 830 N N . SER A 1 105 ? -3.360 2.166 -8.200 1.00 75.75 105 SER A N 1
ATOM 831 C CA . SER A 1 105 ? -4.783 2.487 -8.190 1.00 75.75 105 SER A CA 1
ATOM 832 C C . SER A 1 105 ? -5.202 2.792 -9.620 1.00 75.75 105 SER A C 1
ATOM 834 O O . SER A 1 105 ? -4.673 3.727 -10.223 1.00 75.75 105 SER A O 1
ATOM 836 N N . SER A 1 106 ? -6.131 2.006 -10.158 1.00 59.81 106 SER A N 1
ATOM 837 C CA . SER A 1 106 ? -6.864 2.399 -11.358 1.00 59.81 106 SER A CA 1
ATOM 838 C C . SER A 1 106 ? -7.485 3.787 -11.118 1.00 59.81 106 SER A C 1
ATOM 840 O O . SER A 1 106 ? -7.987 4.006 -10.008 1.00 59.81 106 SER A O 1
ATOM 842 N N . PRO A 1 107 ? -7.380 4.719 -12.082 1.00 51.59 107 PRO A N 1
ATOM 843 C CA . PRO A 1 107 ? -7.987 6.043 -11.968 1.00 51.59 107 PRO A CA 1
ATOM 844 C C . PRO A 1 107 ? -9.511 5.971 -11.825 1.00 51.59 107 PRO A C 1
ATOM 846 O O . PRO A 1 107 ? -10.111 4.984 -12.312 1.00 51.59 107 PRO A O 1
#

Mean predicted aligned error: 16.6 Å

Organism: Stichopus japonicus (NCBI:txid307972)